Protein AF-A0A9E5JZH5-F1 (afdb_monomer_lite)

Secondary structure (DSSP, 8-state):
-HHHHHHHHHHHHHHGGGHHHHHHHHHHHHHHHHHHHHHHHHHHHHHHHHH-----------------SSHHHHHHHHHHHIIIIIHHHHHHHSPPTTSPPPHHHHH--

Foldseek 3Di:
DVVVVVVCVVVVVVCVVVVVVVVVVVVVVVVVVVVVVVVVVVVVVVVVQVPDPDDDDDPPPPDDDDPDPDPVVVVVVVVVCCCVPVVVVCPQQDDHPPDDQDPNNVVHD

pLDDT: mean 71.43, std 14.65, range [38.19, 95.56]

Sequence (109 aa):
MQELKKIWAFGLPYLRPYMFRFVAGVVLGIIFGMSNGIFVVSVDTLFSRLTQPNPPATASQASLPNQSVGLGSIKAQVSAWWESEVGPWGDTLLPRIGHPMTWLQGVGA

Radius of gyration: 21.04 Å; chains: 1; bounding box: 36×29×60 Å

Structure (mmCIF, N/CA/C/O backbone):
data_AF-A0A9E5JZH5-F1
#
_entry.id   AF-A0A9E5JZH5-F1
#
loop_
_atom_site.group_PDB
_atom_site.id
_atom_site.type_symbol
_atom_site.label_atom_id
_atom_site.label_alt_id
_atom_site.label_comp_id
_atom_site.label_asym_id
_atom_site.label_entity_id
_atom_site.label_seq_id
_atom_site.pdbx_PDB_ins_code
_atom_site.Cartn_x
_atom_site.Cartn_y
_atom_site.Cartn_z
_atom_site.occupancy
_atom_site.B_iso_or_equiv
_atom_site.auth_seq_id
_atom_site.auth_comp_id
_atom_site.auth_asym_id
_atom_site.auth_atom_id
_atom_site.pdbx_PDB_model_num
ATOM 1 N N . MET A 1 1 ? -0.529 -16.181 21.176 1.00 58.41 1 MET A N 1
ATOM 2 C CA . MET A 1 1 ? -1.692 -15.479 20.573 1.00 58.41 1 MET A CA 1
ATOM 3 C C . MET A 1 1 ? -2.642 -14.844 21.598 1.00 58.41 1 MET A C 1
ATOM 5 O O . MET A 1 1 ? -3.390 -13.955 21.214 1.00 58.41 1 MET A O 1
ATOM 9 N N . GLN A 1 2 ? -2.631 -15.241 22.881 1.00 71.31 2 GLN A N 1
ATOM 10 C CA . GLN A 1 2 ? -3.521 -14.646 23.893 1.00 71.31 2 GLN A CA 1
ATOM 11 C C . GLN A 1 2 ? -3.104 -13.228 24.324 1.00 71.31 2 GLN A C 1
ATOM 13 O O . GLN A 1 2 ? -3.975 -12.385 24.518 1.00 71.31 2 GLN A O 1
ATOM 18 N N . GLU A 1 3 ? -1.802 -12.923 24.348 1.00 73.81 3 GLU A N 1
ATOM 19 C CA . GLU A 1 3 ? -1.299 -11.598 24.751 1.00 73.81 3 GLU A CA 1
ATOM 20 C C . GLU A 1 3 ? -1.677 -10.474 23.774 1.00 73.81 3 GLU A C 1
ATOM 22 O O . GLU A 1 3 ? -2.182 -9.436 24.195 1.00 73.81 3 GLU A O 1
ATOM 27 N N . LEU A 1 4 ? -1.557 -10.699 22.457 1.00 76.06 4 LEU A N 1
ATOM 28 C CA . LEU A 1 4 ? -2.049 -9.745 21.447 1.00 76.06 4 LEU A CA 1
ATOM 29 C C . LEU A 1 4 ? -3.554 -9.513 21.575 1.00 76.06 4 LEU A C 1
ATOM 31 O O . LEU A 1 4 ? -4.023 -8.383 21.475 1.00 76.06 4 LEU A O 1
ATOM 35 N N . LYS A 1 5 ? -4.313 -10.574 21.851 1.00 76.00 5 LYS A N 1
ATOM 36 C CA . LYS A 1 5 ? -5.760 -10.485 22.049 1.00 76.00 5 LYS A CA 1
ATOM 37 C C . LYS A 1 5 ? -6.107 -9.648 23.284 1.00 76.00 5 LYS A C 1
ATOM 39 O O . LYS A 1 5 ? -7.091 -8.922 23.254 1.00 76.00 5 LYS A O 1
ATOM 44 N N . LYS A 1 6 ? -5.274 -9.700 24.326 1.00 75.19 6 LYS A N 1
ATOM 45 C CA . LYS A 1 6 ? -5.383 -8.895 25.552 1.00 75.19 6 LYS A CA 1
ATOM 46 C C . LYS A 1 6 ? -5.114 -7.410 25.289 1.00 75.19 6 LYS A C 1
ATOM 48 O O . LYS A 1 6 ? -5.873 -6.563 25.746 1.00 75.19 6 LYS A O 1
ATOM 53 N N . ILE A 1 7 ? -4.093 -7.108 24.486 1.00 78.00 7 ILE A N 1
ATOM 54 C CA . ILE A 1 7 ? -3.731 -5.739 24.079 1.00 78.00 7 ILE A CA 1
ATOM 55 C C . ILE A 1 7 ? -4.845 -5.119 23.222 1.00 78.00 7 ILE A C 1
ATOM 57 O O . ILE A 1 7 ? -5.274 -3.991 23.463 1.00 78.00 7 ILE A O 1
ATOM 61 N N . TRP A 1 8 ? -5.376 -5.881 22.265 1.00 77.00 8 TRP A N 1
ATOM 62 C CA . TRP A 1 8 ? -6.501 -5.444 21.440 1.00 77.00 8 TRP A CA 1
ATOM 63 C C . TRP A 1 8 ? -7.798 -5.327 22.242 1.00 77.00 8 TRP A C 1
ATOM 65 O O . TRP A 1 8 ? -8.512 -4.345 22.083 1.00 77.00 8 TRP A O 1
ATOM 75 N N . ALA A 1 9 ? -8.092 -6.259 23.150 1.00 78.06 9 ALA A N 1
ATOM 76 C CA . ALA A 1 9 ? -9.267 -6.175 24.021 1.00 78.06 9 ALA A CA 1
ATOM 77 C C . ALA A 1 9 ? -9.243 -4.942 24.940 1.00 78.06 9 ALA A C 1
ATOM 79 O O . ALA A 1 9 ? -10.303 -4.466 25.337 1.00 78.06 9 ALA A O 1
ATOM 80 N N . PHE A 1 10 ? -8.056 -4.408 25.240 1.00 76.81 10 PHE A N 1
ATOM 81 C CA . PHE A 1 10 ? -7.889 -3.179 26.011 1.00 76.81 10 PHE A CA 1
ATOM 82 C C . PHE A 1 10 ? -8.012 -1.914 25.145 1.00 76.81 10 PHE A C 1
ATOM 84 O O . PHE A 1 10 ? -8.738 -0.988 25.497 1.00 76.81 10 PHE A O 1
ATOM 91 N N . GLY A 1 11 ? -7.338 -1.866 23.990 1.00 76.75 11 GLY A N 1
ATOM 92 C CA . GLY A 1 11 ? -7.305 -0.668 23.137 1.00 76.75 11 GLY A CA 1
ATOM 93 C C . GLY A 1 11 ? -8.537 -0.476 22.244 1.00 76.75 11 GLY A C 1
ATOM 94 O O . GLY A 1 11 ? -8.967 0.651 22.002 1.00 76.75 11 GLY A O 1
ATOM 95 N N . LEU A 1 12 ? -9.141 -1.568 21.769 1.00 77.56 12 LEU A N 1
ATOM 96 C CA . LEU A 1 12 ? -10.269 -1.548 20.836 1.00 77.56 12 LEU A CA 1
ATOM 97 C C . LEU A 1 12 ? -11.553 -0.897 21.397 1.00 77.56 12 LEU A C 1
ATOM 99 O O . LEU A 1 12 ? -12.166 -0.123 20.660 1.00 77.56 12 LEU A O 1
ATOM 103 N N . PRO A 1 13 ? -11.980 -1.121 22.662 1.00 82.44 13 PRO A N 1
ATOM 104 C CA . PRO A 1 13 ? -13.140 -0.413 23.213 1.00 82.44 13 PRO A CA 1
ATOM 105 C C . PRO A 1 13 ? -12.908 1.099 23.352 1.00 82.44 13 PRO A C 1
ATOM 107 O O . PRO A 1 13 ? -13.854 1.863 23.176 1.00 82.44 13 PRO A O 1
ATOM 110 N N . TYR A 1 14 ? -11.665 1.537 23.587 1.00 78.25 14 TYR A N 1
ATOM 111 C CA . TYR A 1 14 ? -11.305 2.959 23.663 1.00 78.25 14 TYR A CA 1
ATOM 112 C C . TYR A 1 14 ? -11.245 3.628 22.280 1.00 78.25 14 TYR A C 1
ATOM 114 O O . TYR A 1 14 ? -11.612 4.792 22.126 1.00 78.25 14 TYR A O 1
ATOM 122 N N . LEU A 1 15 ? -10.842 2.883 21.244 1.00 75.75 15 LEU A N 1
ATOM 123 C CA . LEU A 1 15 ? -10.837 3.367 19.860 1.00 75.75 15 LEU A CA 1
ATOM 124 C C . LEU A 1 15 ? -12.228 3.372 19.217 1.00 75.75 15 LEU A C 1
ATOM 126 O O . LEU A 1 15 ? -12.446 4.138 18.281 1.00 75.75 15 LEU A O 1
ATOM 130 N N . ARG A 1 16 ? -13.167 2.555 19.716 1.00 77.88 16 ARG A N 1
ATOM 131 C CA . ARG A 1 16 ? -14.511 2.334 19.157 1.00 77.88 16 ARG A CA 1
ATOM 132 C C . ARG A 1 16 ? -15.273 3.614 18.751 1.00 77.88 16 ARG A C 1
ATOM 134 O O . ARG A 1 16 ? -15.755 3.638 17.620 1.00 77.88 16 ARG A O 1
ATOM 141 N N . PRO A 1 17 ? -15.355 4.684 19.571 1.00 84.62 17 PRO A N 1
ATOM 142 C CA . PRO A 1 17 ? -16.028 5.926 19.166 1.00 84.62 17 PRO A CA 1
ATOM 143 C C . PRO A 1 17 ? -15.271 6.730 18.092 1.00 84.62 17 PRO A C 1
ATOM 145 O O . PRO A 1 17 ? -15.881 7.508 17.365 1.00 84.62 17 PRO A O 1
ATOM 148 N N . TYR A 1 18 ? -13.958 6.528 17.943 1.00 84.25 18 TYR A N 1
ATOM 149 C CA . TYR A 1 18 ? -13.102 7.242 16.987 1.00 84.25 18 TYR A CA 1
ATOM 150 C C . TYR A 1 18 ? -12.656 6.375 15.800 1.00 84.25 18 TYR A C 1
ATOM 152 O O . TYR A 1 18 ? -11.795 6.794 15.020 1.00 84.25 18 TYR A O 1
ATOM 160 N N . MET A 1 19 ? -13.258 5.192 15.615 1.00 84.00 19 MET A N 1
ATOM 161 C CA . MET A 1 19 ? -12.837 4.243 14.580 1.00 84.00 19 MET A CA 1
ATOM 162 C C . MET A 1 19 ? -12.913 4.821 13.178 1.00 84.00 19 MET A C 1
ATOM 164 O O . MET A 1 19 ? -12.027 4.558 12.376 1.00 84.00 19 MET A O 1
ATOM 168 N N . PHE A 1 20 ? -13.910 5.657 12.896 1.00 89.00 20 PHE A N 1
ATOM 169 C CA . PHE A 1 20 ? -14.026 6.296 11.591 1.00 89.00 20 PHE A CA 1
ATOM 170 C C . PHE A 1 20 ? -12.803 7.163 11.261 1.00 89.00 20 PHE A C 1
ATOM 172 O O . PHE A 1 20 ? -12.240 7.052 10.179 1.00 89.00 20 PHE A O 1
ATOM 179 N N . ARG A 1 21 ? -12.333 7.973 12.219 1.00 91.38 21 ARG A N 1
ATOM 180 C CA . ARG A 1 21 ? -11.155 8.843 12.044 1.00 91.38 21 ARG A CA 1
ATOM 181 C C . ARG A 1 21 ? -9.872 8.027 11.943 1.00 91.38 21 ARG A C 1
ATOM 183 O O . ARG A 1 21 ? -8.995 8.366 11.158 1.00 91.38 21 ARG A O 1
ATOM 190 N N . PHE A 1 22 ? -9.782 6.949 12.719 1.00 89.56 22 PHE A N 1
ATOM 191 C CA . PHE A 1 22 ? -8.656 6.024 12.664 1.00 89.56 22 PHE A CA 1
ATOM 192 C C . PHE A 1 22 ? -8.570 5.323 11.305 1.00 89.56 22 PHE A C 1
ATOM 194 O O . PHE A 1 22 ? -7.533 5.380 10.655 1.00 89.56 22 PHE A O 1
ATOM 201 N N . VAL A 1 23 ? -9.670 4.723 10.841 1.00 91.75 23 VAL A N 1
ATOM 202 C CA . VAL A 1 23 ? -9.735 4.051 9.537 1.00 91.75 23 VAL A CA 1
ATOM 203 C C . VAL A 1 23 ? -9.481 5.050 8.415 1.00 91.75 23 VAL A C 1
ATOM 205 O O . VAL A 1 23 ? -8.687 4.756 7.531 1.00 91.75 23 VAL A O 1
ATOM 208 N N . ALA A 1 24 ? -10.068 6.249 8.480 1.00 94.31 24 ALA A N 1
ATOM 209 C CA . ALA A 1 24 ? -9.798 7.304 7.510 1.00 94.31 24 ALA A CA 1
ATOM 210 C C . ALA A 1 24 ? -8.305 7.661 7.463 1.00 94.31 24 ALA A C 1
ATOM 212 O O . ALA A 1 24 ? -7.741 7.731 6.380 1.00 94.31 24 ALA A O 1
ATOM 213 N N . GLY A 1 25 ? -7.644 7.814 8.615 1.00 92.81 25 GLY A N 1
ATOM 214 C CA . GLY A 1 25 ? -6.205 8.076 8.684 1.00 92.81 25 GLY A CA 1
ATOM 215 C C . GLY A 1 25 ? -5.354 6.936 8.118 1.00 92.81 25 GLY A C 1
ATOM 216 O O . GLY A 1 25 ? -4.411 7.192 7.376 1.00 92.81 25 GLY A O 1
ATOM 217 N N . VAL A 1 26 ? -5.709 5.681 8.408 1.00 94.31 26 VAL A N 1
ATOM 218 C CA . VAL A 1 26 ? -5.030 4.501 7.846 1.00 94.31 26 VAL A CA 1
ATOM 219 C C . VAL A 1 26 ? -5.194 4.453 6.330 1.00 94.31 26 VAL A C 1
ATOM 221 O O . VAL A 1 26 ? -4.206 4.319 5.617 1.00 94.31 26 VAL A O 1
ATOM 224 N N . VAL A 1 27 ? -6.420 4.612 5.829 1.00 95.44 27 VAL A N 1
ATOM 225 C CA . VAL A 1 27 ? -6.708 4.635 4.389 1.00 95.44 27 VAL A CA 1
ATOM 226 C C . VAL A 1 27 ? -5.944 5.768 3.714 1.00 95.44 27 VAL A C 1
ATOM 228 O O . VAL A 1 27 ? -5.289 5.542 2.701 1.00 95.44 27 VAL A O 1
ATOM 231 N N . LEU A 1 28 ? -5.953 6.966 4.299 1.00 95.56 28 LEU A N 1
ATOM 232 C CA . LEU A 1 28 ? -5.233 8.113 3.756 1.00 95.56 28 LEU A CA 1
ATOM 233 C C . LEU A 1 28 ? -3.716 7.884 3.758 1.00 95.56 28 LEU A C 1
ATOM 235 O O . LEU A 1 28 ? -3.051 8.231 2.788 1.00 95.56 28 LEU A O 1
ATOM 239 N N . GLY A 1 29 ? -3.175 7.249 4.800 1.00 94.62 29 GLY A N 1
ATOM 240 C CA . GLY A 1 29 ? -1.767 6.860 4.872 1.00 94.62 29 GLY A CA 1
ATOM 241 C C . GLY A 1 29 ? -1.381 5.828 3.811 1.00 94.62 29 GLY A C 1
ATOM 242 O O . GLY A 1 29 ? -0.337 5.969 3.178 1.00 94.62 29 GLY A O 1
ATOM 243 N N . ILE A 1 30 ? -2.240 4.835 3.560 1.00 94.75 30 ILE A N 1
ATOM 244 C CA . ILE A 1 30 ? -2.047 3.851 2.486 1.00 94.75 30 ILE A CA 1
ATOM 245 C C . ILE A 1 30 ? -2.064 4.548 1.122 1.00 94.75 30 ILE A C 1
ATOM 247 O O . ILE A 1 30 ? -1.140 4.355 0.336 1.00 94.75 30 ILE A O 1
ATOM 251 N N . ILE A 1 31 ? -3.068 5.390 0.852 1.00 94.62 31 ILE A N 1
ATOM 252 C CA . ILE A 1 31 ? -3.180 6.143 -0.409 1.00 94.62 31 ILE A CA 1
ATOM 253 C C . ILE A 1 31 ? -1.952 7.037 -0.607 1.00 94.62 31 ILE A C 1
ATOM 255 O O . ILE A 1 31 ? -1.378 7.072 -1.694 1.00 94.62 31 ILE A O 1
ATOM 259 N N . PHE A 1 32 ? -1.514 7.726 0.446 1.00 93.44 32 PHE A N 1
ATOM 260 C CA . PHE A 1 32 ? -0.332 8.577 0.410 1.00 93.44 32 PHE A CA 1
ATOM 261 C C . PHE A 1 32 ? 0.940 7.776 0.108 1.00 93.44 32 PHE A C 1
ATOM 263 O O . PHE A 1 32 ? 1.709 8.151 -0.778 1.00 93.44 32 PHE A O 1
ATOM 270 N N . GLY A 1 33 ? 1.158 6.652 0.795 1.00 91.38 33 GLY A N 1
ATOM 271 C CA . GLY A 1 33 ? 2.299 5.774 0.532 1.00 91.38 33 GLY A CA 1
ATOM 272 C C . GLY A 1 33 ? 2.282 5.214 -0.892 1.00 91.38 33 GLY A C 1
ATOM 273 O O . GLY A 1 33 ? 3.305 5.232 -1.574 1.00 91.38 33 GLY A O 1
ATOM 274 N N . MET A 1 34 ? 1.110 4.795 -1.371 1.00 91.19 34 MET A N 1
ATOM 275 C CA . MET A 1 34 ? 0.924 4.280 -2.725 1.00 91.19 34 MET A CA 1
ATOM 276 C C . MET A 1 34 ? 1.212 5.347 -3.787 1.00 91.19 34 MET A C 1
ATOM 278 O O . MET A 1 34 ? 1.918 5.058 -4.745 1.00 91.19 34 MET A O 1
ATOM 282 N N . SER A 1 35 ? 0.748 6.584 -3.592 1.00 89.62 35 SER A N 1
ATOM 283 C CA . SER A 1 35 ? 1.037 7.710 -4.493 1.00 89.62 35 SER A CA 1
ATOM 284 C C . SER A 1 35 ? 2.542 7.970 -4.621 1.00 89.62 35 SER A C 1
ATOM 286 O O . SER A 1 35 ? 3.065 8.085 -5.729 1.00 89.62 35 SER A O 1
ATOM 288 N N . ASN A 1 36 ? 3.265 7.962 -3.496 1.00 89.19 36 ASN A N 1
ATOM 289 C CA . ASN A 1 36 ? 4.721 8.120 -3.505 1.00 89.19 36 ASN A CA 1
ATOM 290 C C . ASN A 1 36 ? 5.427 6.950 -4.212 1.00 89.19 36 ASN A C 1
ATOM 292 O O . ASN A 1 36 ? 6.363 7.173 -4.977 1.00 89.19 36 ASN A O 1
ATOM 296 N N . GLY A 1 37 ? 4.971 5.711 -4.000 1.00 86.06 37 GLY A N 1
ATOM 297 C CA . GLY A 1 37 ? 5.512 4.537 -4.691 1.00 86.06 37 GLY A CA 1
ATOM 298 C C . GLY A 1 37 ? 5.277 4.577 -6.204 1.00 86.06 37 GLY A C 1
ATOM 299 O O . GLY A 1 37 ? 6.213 4.372 -6.974 1.00 86.06 37 GLY A O 1
ATOM 300 N N . ILE A 1 38 ? 4.051 4.906 -6.627 1.00 85.69 38 ILE A N 1
ATOM 301 C CA . ILE A 1 38 ? 3.685 5.069 -8.042 1.00 85.69 38 ILE A CA 1
ATOM 302 C C . ILE A 1 38 ? 4.548 6.154 -8.685 1.00 85.69 38 ILE A C 1
ATOM 304 O O . ILE A 1 38 ? 5.058 5.945 -9.778 1.00 85.69 38 ILE A O 1
ATOM 308 N N . PHE A 1 39 ? 4.765 7.284 -8.011 1.00 86.06 39 PHE A N 1
ATOM 309 C CA . PHE A 1 39 ? 5.574 8.376 -8.551 1.00 86.06 39 PHE A CA 1
ATOM 310 C C . PHE A 1 39 ? 7.003 7.936 -8.894 1.00 86.06 39 PHE A C 1
ATOM 312 O O . PHE A 1 39 ? 7.476 8.199 -10.000 1.00 86.06 39 PHE A O 1
ATOM 319 N N . VAL A 1 40 ? 7.673 7.218 -7.985 1.00 84.38 40 VAL A N 1
ATOM 320 C CA . VAL A 1 40 ? 9.036 6.712 -8.220 1.00 84.38 40 VAL A CA 1
ATOM 321 C C . VAL A 1 40 ? 9.072 5.756 -9.419 1.00 84.38 40 VAL A C 1
ATOM 323 O O . VAL A 1 40 ? 9.938 5.898 -10.280 1.00 84.38 40 VAL A O 1
ATOM 326 N N . VAL A 1 41 ? 8.109 4.832 -9.518 1.00 80.44 41 VAL A N 1
ATOM 327 C CA . VAL A 1 41 ? 8.016 3.873 -10.637 1.00 80.44 41 VAL A CA 1
ATOM 328 C C . VAL A 1 41 ? 7.710 4.573 -11.963 1.00 80.44 41 VAL A C 1
ATOM 330 O O . VAL A 1 41 ? 8.288 4.224 -12.992 1.00 80.44 41 VAL A O 1
ATOM 333 N N . SER A 1 42 ? 6.837 5.579 -11.959 1.00 81.44 42 SER A N 1
ATOM 334 C CA . SER A 1 42 ? 6.498 6.356 -13.154 1.00 81.44 42 SER A CA 1
ATOM 335 C C . SER A 1 42 ? 7.703 7.116 -13.695 1.00 81.44 42 SER A C 1
ATOM 337 O O . SER A 1 42 ? 7.940 7.102 -14.900 1.00 81.44 42 SER A O 1
ATOM 339 N N . VAL A 1 43 ? 8.488 7.752 -12.821 1.00 83.50 43 VAL A N 1
ATOM 340 C CA . VAL A 1 43 ? 9.699 8.478 -13.228 1.00 83.50 43 VAL A CA 1
ATOM 341 C C . VAL A 1 43 ? 10.733 7.519 -13.823 1.00 83.50 43 VAL A C 1
ATOM 343 O O . VAL A 1 43 ? 11.255 7.795 -14.902 1.00 83.50 43 VAL A O 1
ATOM 346 N N . ASP A 1 44 ? 10.978 6.374 -13.180 1.00 78.75 44 ASP A N 1
ATOM 347 C CA . ASP A 1 44 ? 11.872 5.332 -13.706 1.00 78.75 44 ASP A CA 1
ATOM 348 C C . ASP A 1 44 ? 11.394 4.802 -15.068 1.00 78.75 44 ASP A C 1
ATOM 350 O O . ASP A 1 44 ? 12.170 4.714 -16.018 1.00 78.75 44 ASP A O 1
ATOM 354 N N . THR A 1 45 ? 10.087 4.560 -15.209 1.00 77.06 45 THR A N 1
ATOM 355 C CA . THR A 1 45 ? 9.470 4.120 -16.469 1.00 77.06 45 THR A CA 1
ATOM 356 C C . THR A 1 45 ? 9.646 5.159 -17.574 1.00 77.06 45 THR A C 1
ATOM 358 O O . THR A 1 45 ? 10.027 4.808 -18.688 1.00 77.06 45 THR A O 1
ATOM 361 N N . LEU A 1 46 ? 9.398 6.441 -17.290 1.00 78.25 46 LEU A N 1
ATOM 362 C CA . LEU A 1 46 ? 9.568 7.520 -18.265 1.00 78.25 46 LEU A CA 1
ATOM 363 C C . LEU A 1 46 ? 11.018 7.617 -18.732 1.00 78.25 46 LEU A C 1
ATOM 365 O O . LEU A 1 46 ? 11.266 7.661 -19.936 1.00 78.25 46 LEU A O 1
ATOM 369 N N . PHE A 1 47 ? 11.978 7.599 -17.806 1.00 78.44 47 PHE A N 1
ATOM 370 C CA . PHE A 1 47 ? 13.389 7.632 -18.175 1.00 78.44 47 PHE A CA 1
ATOM 371 C C . PHE A 1 47 ? 13.797 6.382 -18.950 1.00 78.44 47 PHE A C 1
ATOM 373 O O . PHE A 1 47 ? 14.358 6.523 -20.029 1.00 78.44 47 PHE A O 1
ATOM 380 N N . SER A 1 48 ? 13.436 5.182 -18.488 1.00 68.81 48 SER A N 1
ATOM 381 C CA . SER A 1 48 ? 13.711 3.923 -19.193 1.00 68.81 48 SER A CA 1
ATOM 382 C C . SER A 1 48 ? 13.176 3.929 -20.628 1.00 68.81 48 SER A C 1
ATOM 384 O O . SER A 1 48 ? 13.838 3.425 -21.534 1.00 68.81 48 SER A O 1
ATOM 386 N N . ARG A 1 49 ? 12.014 4.549 -20.863 1.00 66.88 49 ARG A N 1
ATOM 387 C CA . ARG A 1 49 ? 11.458 4.725 -22.209 1.00 66.88 49 ARG A CA 1
ATOM 388 C C . ARG A 1 49 ? 12.241 5.753 -23.032 1.00 66.88 49 ARG A C 1
ATOM 390 O O . ARG A 1 49 ? 12.457 5.511 -24.210 1.00 66.88 49 ARG A O 1
ATOM 397 N N . LEU A 1 50 ? 12.672 6.874 -22.450 1.00 68.94 50 LEU A N 1
ATOM 398 C CA . LEU A 1 50 ? 13.334 7.968 -23.178 1.00 68.94 50 LEU A CA 1
ATOM 399 C C . LEU A 1 50 ? 14.797 7.682 -23.561 1.00 68.94 50 LEU A C 1
ATOM 401 O O . LEU A 1 50 ? 15.253 8.189 -24.584 1.00 68.94 50 LEU A O 1
ATOM 405 N N . THR A 1 51 ? 15.546 6.903 -22.773 1.00 66.00 51 THR A N 1
ATOM 406 C CA . THR A 1 51 ? 16.989 6.675 -23.007 1.00 66.00 51 THR A CA 1
ATOM 407 C C . THR A 1 51 ? 17.342 5.426 -23.815 1.00 66.00 51 THR A C 1
ATOM 409 O O . THR A 1 51 ? 18.513 5.266 -24.156 1.00 66.00 51 THR A O 1
ATOM 412 N N . GLN A 1 52 ? 16.395 4.548 -24.163 1.00 56.41 52 GLN A N 1
ATOM 413 C CA . GLN A 1 52 ? 16.703 3.317 -24.906 1.00 56.41 52 GLN A CA 1
ATOM 414 C C . GLN A 1 52 ? 16.211 3.344 -26.366 1.00 56.41 52 GLN A C 1
ATOM 416 O O . GLN A 1 52 ? 15.013 3.198 -26.615 1.00 56.41 52 GLN A O 1
ATOM 421 N N . PRO A 1 53 ? 17.116 3.380 -27.364 1.00 53.97 53 PRO A N 1
ATOM 422 C CA . PRO A 1 53 ? 16.896 2.660 -28.609 1.00 53.97 53 PRO A CA 1
ATOM 423 C C . PRO A 1 53 ? 17.099 1.159 -28.312 1.00 53.97 53 PRO A C 1
ATOM 425 O O . PRO A 1 53 ? 18.204 0.743 -27.986 1.00 53.97 53 PRO A O 1
ATOM 428 N N . ASN A 1 54 ? 16.002 0.393 -28.335 1.00 47.25 54 ASN A N 1
ATOM 429 C CA . ASN A 1 54 ? 15.826 -1.060 -28.086 1.00 47.25 54 ASN A CA 1
ATOM 430 C C . ASN A 1 54 ? 17.081 -1.975 -28.234 1.00 47.25 54 ASN A C 1
ATOM 432 O O . ASN A 1 54 ? 17.851 -1.766 -29.174 1.00 47.25 54 ASN A O 1
ATOM 436 N N . PRO A 1 55 ? 17.243 -3.069 -27.440 1.00 49.22 55 PRO A N 1
ATOM 437 C CA . PRO A 1 55 ? 16.265 -4.175 -27.365 1.00 49.22 55 PRO A CA 1
ATOM 438 C C . PRO A 1 55 ? 16.105 -4.829 -25.960 1.00 49.22 55 PRO A C 1
ATOM 440 O O . PRO A 1 55 ? 16.631 -4.325 -24.972 1.00 49.22 55 PRO A O 1
ATOM 443 N N . PRO A 1 56 ? 15.448 -6.006 -25.890 1.00 52.19 56 PRO A N 1
ATOM 444 C CA . PRO A 1 56 ? 14.055 -6.232 -25.515 1.00 52.19 56 PRO A CA 1
ATOM 445 C C . PRO A 1 56 ? 13.831 -6.265 -23.991 1.00 52.19 56 PRO A C 1
ATOM 447 O O . PRO A 1 56 ? 14.771 -6.277 -23.201 1.00 52.19 56 PRO A O 1
ATOM 450 N N . ALA A 1 57 ? 12.551 -6.330 -23.604 1.00 52.66 57 ALA A N 1
ATOM 451 C CA . ALA A 1 57 ? 12.058 -6.561 -22.249 1.00 52.66 57 ALA A CA 1
ATOM 452 C C . ALA A 1 57 ? 12.971 -7.490 -21.432 1.00 52.66 57 ALA A C 1
ATOM 454 O O . ALA A 1 57 ? 12.868 -8.711 -21.499 1.00 52.66 57 ALA A O 1
ATOM 455 N N . THR A 1 58 ? 13.848 -6.891 -20.636 1.00 40.31 58 THR A N 1
ATOM 456 C CA . THR A 1 58 ? 14.492 -7.588 -19.539 1.00 40.31 58 THR A CA 1
ATOM 457 C C . THR A 1 58 ? 13.783 -7.053 -18.319 1.00 40.31 58 THR A C 1
ATOM 459 O O . THR A 1 58 ? 14.103 -5.982 -17.809 1.00 40.31 58 THR A O 1
ATOM 462 N N . ALA A 1 59 ? 12.752 -7.788 -17.896 1.00 46.09 59 ALA A N 1
ATOM 463 C CA . ALA A 1 59 ? 12.449 -7.885 -16.482 1.00 46.09 59 ALA A CA 1
ATOM 464 C C . ALA A 1 59 ? 13.806 -8.020 -15.793 1.00 46.09 59 ALA A C 1
ATOM 466 O O . ALA A 1 59 ? 14.500 -9.014 -16.018 1.00 46.09 59 ALA A O 1
ATOM 467 N N . SER A 1 60 ? 14.243 -6.978 -15.085 1.00 42.31 60 SER A N 1
ATOM 468 C CA . SER A 1 60 ? 15.483 -7.012 -14.322 1.00 42.31 60 SER A CA 1
ATOM 469 C C . SER A 1 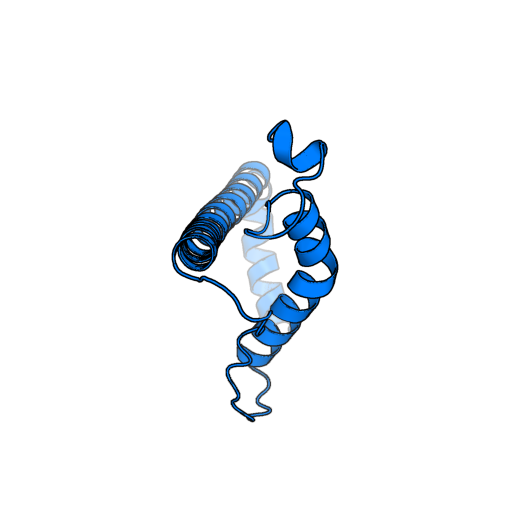60 ? 15.286 -8.026 -13.203 1.00 42.31 60 SER A C 1
ATOM 471 O O . SER A 1 60 ? 14.963 -7.692 -12.064 1.00 42.31 60 SER A O 1
ATOM 473 N N . GLN A 1 61 ? 15.463 -9.296 -13.567 1.00 44.44 61 GLN A N 1
ATOM 474 C CA . GLN A 1 61 ? 15.865 -10.377 -12.705 1.00 44.44 61 GLN A CA 1
ATOM 475 C C . GLN A 1 61 ? 17.187 -9.929 -12.096 1.00 44.44 61 GLN A C 1
ATOM 477 O O . GLN A 1 61 ? 18.270 -10.165 -12.624 1.00 44.44 61 GLN A O 1
ATOM 482 N N . ALA A 1 62 ? 17.090 -9.228 -10.972 1.00 38.19 62 ALA A N 1
ATOM 483 C CA . ALA A 1 62 ? 18.167 -9.198 -10.012 1.00 38.19 62 ALA A CA 1
ATOM 484 C C . ALA A 1 62 ? 18.247 -10.609 -9.420 1.00 38.19 62 ALA A C 1
ATOM 486 O O . ALA A 1 62 ? 17.570 -10.942 -8.447 1.00 38.19 62 ALA A O 1
ATOM 487 N N . SER A 1 63 ? 19.033 -11.452 -10.079 1.00 44.16 63 SER A N 1
ATOM 488 C CA . SER A 1 63 ? 19.459 -12.757 -9.603 1.00 44.16 63 SER A CA 1
ATOM 489 C C . SER A 1 63 ? 20.093 -12.606 -8.222 1.00 44.16 63 SER A C 1
ATOM 491 O O . SER A 1 63 ? 21.194 -12.079 -8.112 1.00 44.16 63 SER A O 1
ATOM 493 N N . LEU A 1 64 ? 19.431 -13.103 -7.179 1.00 43.16 64 LEU A N 1
ATOM 494 C CA . LEU A 1 64 ? 20.087 -13.615 -5.976 1.00 43.16 64 LEU A CA 1
ATOM 495 C C . LEU A 1 64 ? 19.303 -14.850 -5.512 1.00 43.16 64 LEU A C 1
ATOM 497 O O . LEU A 1 64 ? 18.143 -14.719 -5.113 1.00 43.16 64 LEU A O 1
ATOM 501 N N . PRO A 1 65 ? 19.902 -16.053 -5.552 1.00 52.88 65 PRO A N 1
ATOM 502 C CA . PRO A 1 65 ? 19.291 -17.226 -4.969 1.00 52.88 65 PRO A CA 1
ATOM 503 C C . PRO A 1 65 ? 19.519 -17.132 -3.465 1.00 52.88 65 PRO A C 1
ATOM 505 O O . PRO A 1 65 ? 20.591 -17.454 -2.962 1.00 52.88 65 PRO A O 1
ATOM 508 N N . ASN A 1 66 ? 18.521 -16.674 -2.724 1.00 40.84 66 ASN A N 1
ATOM 509 C CA . ASN A 1 66 ? 18.469 -17.023 -1.318 1.00 40.84 66 ASN A CA 1
ATOM 510 C C . ASN A 1 66 ? 17.021 -17.253 -0.921 1.00 40.84 66 ASN A C 1
ATOM 512 O O . ASN A 1 66 ? 16.250 -16.316 -0.719 1.00 40.84 66 ASN A O 1
ATOM 516 N N . GLN A 1 67 ? 16.662 -18.534 -0.861 1.00 52.31 67 GLN A N 1
ATOM 517 C CA . GLN A 1 67 ? 15.461 -18.996 -0.193 1.00 52.31 67 GLN A CA 1
ATOM 518 C C . GLN A 1 67 ? 15.567 -18.620 1.286 1.00 52.31 67 GLN A C 1
ATOM 520 O O . GLN A 1 67 ? 16.054 -19.390 2.108 1.00 52.31 67 GLN A O 1
ATOM 525 N N . SER A 1 68 ? 15.124 -17.419 1.630 1.00 48.12 68 SER A N 1
ATOM 526 C CA . SER A 1 68 ? 14.859 -17.048 3.008 1.00 48.12 68 SER A CA 1
ATOM 527 C C . SER A 1 68 ? 13.452 -16.479 3.083 1.00 48.12 68 SER A C 1
ATOM 529 O O . SER A 1 68 ? 13.064 -15.568 2.351 1.00 48.12 68 SER A O 1
ATOM 531 N N . VAL A 1 69 ? 12.649 -17.093 3.947 1.00 58.06 69 VAL A N 1
ATOM 532 C CA . VAL A 1 69 ? 11.316 -16.628 4.321 1.00 58.06 69 VAL A CA 1
ATOM 533 C C . VAL A 1 69 ? 11.486 -15.224 4.912 1.00 58.06 69 VAL A C 1
ATOM 535 O O . VAL A 1 69 ? 11.911 -15.058 6.049 1.00 58.06 69 VAL A O 1
ATOM 538 N N . GLY A 1 70 ? 11.265 -14.207 4.085 1.00 66.88 70 GLY A N 1
ATOM 539 C CA . GLY A 1 70 ? 11.620 -12.816 4.356 1.00 66.88 70 GLY A CA 1
ATOM 540 C C . GLY A 1 70 ? 11.342 -11.937 3.136 1.00 66.88 70 GLY A C 1
ATOM 541 O O . GLY A 1 70 ? 10.978 -12.453 2.079 1.00 66.88 70 GLY A O 1
ATOM 542 N N . LEU A 1 71 ? 11.489 -10.616 3.282 1.00 67.75 71 LEU A N 1
ATOM 543 C CA . LEU A 1 71 ? 11.058 -9.549 2.352 1.00 67.75 71 LEU A CA 1
ATOM 544 C C . LEU A 1 71 ? 11.291 -9.808 0.844 1.00 67.75 71 LEU A C 1
ATOM 546 O O . LEU A 1 71 ? 10.526 -9.310 0.021 1.00 67.75 71 LEU A O 1
ATOM 550 N N . GLY A 1 72 ? 12.290 -10.612 0.463 1.00 73.25 72 GLY A N 1
ATOM 551 C CA . GLY A 1 72 ? 12.514 -11.037 -0.926 1.00 73.25 72 GLY A CA 1
ATOM 5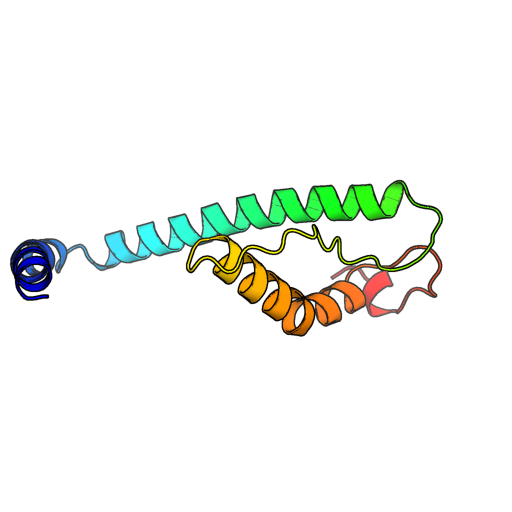52 C C . GLY A 1 72 ? 11.377 -11.881 -1.521 1.00 73.25 72 GLY A C 1
ATOM 553 O O . GLY A 1 72 ? 11.007 -11.678 -2.673 1.00 73.25 72 GLY A O 1
ATOM 554 N N . SER A 1 73 ? 10.759 -12.763 -0.731 1.00 73.25 73 SER A N 1
ATOM 555 C CA . SER A 1 73 ? 9.593 -13.561 -1.152 1.00 73.25 73 SER A CA 1
ATOM 556 C C . SER A 1 73 ? 8.346 -12.703 -1.404 1.00 73.25 73 SER A C 1
ATOM 558 O O . SER A 1 73 ? 7.584 -12.981 -2.326 1.00 73.25 73 SER A O 1
ATOM 560 N N . ILE A 1 74 ? 8.178 -11.622 -0.634 1.00 77.25 74 ILE A N 1
ATOM 561 C CA . ILE A 1 74 ? 7.112 -10.631 -0.832 1.00 77.25 74 ILE A CA 1
ATOM 562 C C . ILE A 1 74 ? 7.394 -9.835 -2.104 1.00 77.25 74 ILE A C 1
ATOM 564 O O . ILE A 1 74 ? 6.502 -9.669 -2.927 1.00 77.25 74 ILE A O 1
ATOM 568 N N . LYS A 1 75 ? 8.645 -9.404 -2.314 1.00 75.81 75 LYS A N 1
ATOM 569 C CA . LYS A 1 75 ? 9.042 -8.709 -3.544 1.00 75.81 75 LYS A CA 1
ATOM 570 C C . LYS A 1 75 ? 8.767 -9.562 -4.787 1.00 75.81 75 LYS A C 1
ATOM 572 O O . LYS A 1 75 ? 8.209 -9.039 -5.742 1.00 75.81 75 LYS A O 1
ATOM 577 N N . ALA A 1 76 ? 9.098 -10.854 -4.746 1.00 78.25 76 ALA A N 1
ATOM 578 C CA . ALA A 1 76 ? 8.853 -11.790 -5.844 1.00 78.25 76 ALA A CA 1
ATOM 579 C C . ALA A 1 76 ? 7.353 -12.007 -6.122 1.00 78.25 76 ALA A C 1
ATOM 581 O O . ALA A 1 76 ? 6.940 -12.070 -7.277 1.00 78.25 76 ALA A O 1
ATOM 582 N N . GLN A 1 77 ? 6.523 -12.083 -5.076 1.00 79.44 77 GLN A N 1
ATOM 583 C CA . GLN A 1 77 ? 5.066 -12.172 -5.230 1.00 79.44 77 GLN A CA 1
ATOM 584 C C . GLN A 1 77 ? 4.474 -10.885 -5.810 1.00 79.44 77 GLN A C 1
ATOM 586 O O . GLN A 1 77 ? 3.633 -10.943 -6.701 1.00 79.44 77 GLN A O 1
ATOM 591 N N . VAL A 1 78 ? 4.939 -9.725 -5.339 1.00 79.44 78 VAL A N 1
ATOM 592 C CA . VAL A 1 78 ? 4.487 -8.421 -5.837 1.00 79.44 78 VAL A CA 1
ATOM 593 C C . VAL A 1 78 ? 4.897 -8.221 -7.295 1.00 79.44 78 VAL A C 1
ATOM 595 O O . VAL A 1 78 ? 4.078 -7.759 -8.080 1.00 79.44 78 VAL A O 1
ATOM 598 N N . SER A 1 79 ? 6.118 -8.601 -7.687 1.00 74.38 79 SER A N 1
ATOM 599 C CA . SER A 1 79 ? 6.539 -8.522 -9.091 1.00 74.38 79 SER A CA 1
ATOM 600 C C . SER A 1 79 ? 5.745 -9.473 -9.986 1.00 74.38 79 SER A C 1
ATOM 602 O O . SER A 1 79 ? 5.336 -9.072 -11.068 1.00 74.38 79 SER A O 1
ATOM 604 N N . ALA A 1 80 ? 5.460 -10.695 -9.524 1.00 77.19 80 ALA A N 1
ATOM 605 C CA . ALA A 1 80 ? 4.647 -11.645 -10.283 1.00 77.19 80 ALA A CA 1
ATOM 606 C C . ALA A 1 80 ? 3.205 -11.143 -10.481 1.00 77.19 80 ALA A C 1
ATOM 608 O O . ALA A 1 80 ? 2.670 -11.223 -11.583 1.00 77.19 80 ALA A O 1
ATOM 609 N N . TRP A 1 81 ? 2.598 -10.572 -9.434 1.00 78.94 81 TRP A N 1
ATOM 610 C CA . TRP A 1 81 ? 1.282 -9.932 -9.521 1.00 78.94 81 TRP A CA 1
ATOM 611 C C . TRP A 1 81 ? 1.291 -8.704 -10.445 1.00 78.94 81 TRP A C 1
ATOM 613 O O . TRP A 1 81 ? 0.357 -8.488 -11.214 1.00 78.94 81 TRP A O 1
ATOM 623 N N . TRP A 1 82 ? 2.363 -7.909 -10.410 1.00 74.06 82 TRP A N 1
ATOM 624 C CA . TRP A 1 82 ? 2.517 -6.748 -11.284 1.00 74.06 82 TRP A CA 1
ATOM 625 C C . TRP A 1 82 ? 2.558 -7.145 -12.762 1.00 74.06 82 TRP A C 1
ATOM 627 O O . TRP A 1 82 ? 1.872 -6.540 -13.584 1.00 74.06 82 TRP A O 1
ATOM 637 N N . GLU A 1 83 ? 3.329 -8.177 -13.102 1.00 73.38 83 GLU A N 1
ATOM 638 C CA . GLU A 1 83 ? 3.444 -8.675 -14.475 1.00 73.38 83 GLU A CA 1
ATOM 639 C C . GLU A 1 83 ? 2.132 -9.275 -14.995 1.00 73.38 83 GLU A C 1
ATOM 641 O O . GLU A 1 83 ? 1.815 -9.087 -16.169 1.00 73.38 83 GLU A O 1
ATOM 646 N N . SER A 1 84 ? 1.347 -9.948 -14.145 1.00 72.00 84 SER A N 1
ATOM 647 C CA . SER A 1 84 ? 0.076 -10.556 -14.556 1.00 72.00 84 SER A CA 1
ATOM 648 C C . SER A 1 84 ? -1.063 -9.548 -14.700 1.00 72.00 84 SER A C 1
ATOM 650 O O . SER A 1 84 ? -1.851 -9.649 -15.636 1.00 72.00 84 SER A O 1
ATOM 652 N N . GLU A 1 85 ? -1.161 -8.589 -13.776 1.00 72.69 85 GLU A N 1
ATOM 653 C CA . GLU A 1 85 ? -2.347 -7.738 -13.651 1.00 72.69 85 GLU A CA 1
ATOM 654 C C . GLU A 1 85 ? -2.125 -6.337 -14.224 1.00 72.69 85 GLU A C 1
ATOM 656 O O . GLU A 1 85 ? -3.000 -5.785 -14.883 1.00 72.69 85 GLU A O 1
ATOM 661 N N . VAL A 1 86 ? -0.947 -5.749 -13.999 1.00 67.88 86 VAL A N 1
ATOM 662 C CA . VAL A 1 86 ? -0.683 -4.333 -14.304 1.00 67.88 86 VAL A CA 1
ATOM 663 C C . VAL A 1 86 ? 0.108 -4.169 -15.599 1.00 67.88 86 VAL A C 1
ATOM 665 O O . VAL A 1 86 ? -0.139 -3.224 -16.344 1.00 67.88 86 VAL A O 1
ATOM 668 N N . GLY A 1 87 ? 1.011 -5.101 -15.918 1.00 66.69 87 GLY A N 1
ATOM 669 C CA . GLY A 1 87 ? 1.800 -5.104 -17.155 1.00 66.69 87 GLY A CA 1
ATOM 670 C C . GLY A 1 87 ? 0.957 -4.961 -18.434 1.00 66.69 87 GLY A C 1
ATOM 671 O O . GLY A 1 87 ? 1.217 -4.045 -19.217 1.00 66.69 87 GLY A O 1
ATOM 672 N N . PRO A 1 88 ? -0.099 -5.776 -18.632 1.00 67.69 88 PRO A N 1
ATOM 673 C CA . PRO A 1 88 ? -0.947 -5.709 -19.827 1.00 67.69 88 PRO A CA 1
ATOM 674 C C . PRO A 1 88 ? -1.736 -4.396 -19.954 1.00 67.69 88 PRO A C 1
ATOM 676 O O . PRO A 1 88 ? -1.918 -3.869 -21.055 1.00 67.69 88 PRO A O 1
ATOM 679 N N . TRP A 1 89 ? -2.182 -3.835 -18.827 1.00 65.38 89 TRP A N 1
ATOM 680 C CA . TRP A 1 89 ? -2.877 -2.544 -18.786 1.00 65.38 89 TRP A CA 1
ATOM 681 C C . TRP A 1 89 ? -1.914 -1.386 -19.045 1.00 65.38 89 TRP A C 1
ATOM 683 O O . TRP A 1 89 ? -2.218 -0.486 -19.827 1.00 65.38 89 T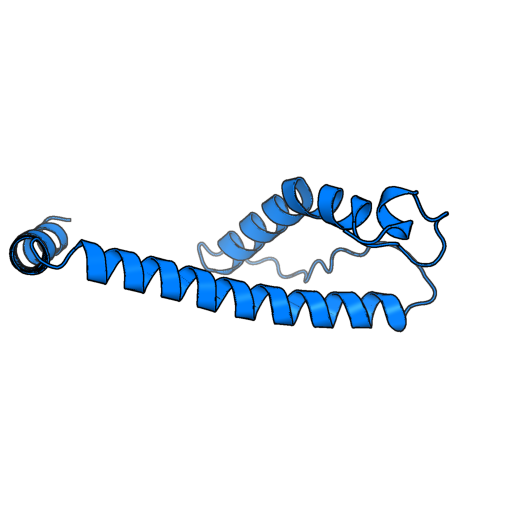RP A O 1
ATOM 693 N N . GLY A 1 90 ? -0.723 -1.450 -18.450 1.00 67.44 90 GLY A N 1
ATOM 694 C CA . GLY A 1 90 ? 0.359 -0.501 -18.673 1.00 67.44 90 GLY A CA 1
ATOM 695 C C . GLY A 1 90 ? 0.793 -0.465 -20.134 1.00 67.44 90 GLY A C 1
ATOM 696 O O . GLY A 1 90 ? 0.953 0.617 -20.678 1.00 67.44 90 GLY A O 1
ATOM 697 N N . ASP A 1 91 ? 0.899 -1.611 -20.806 1.00 66.12 91 ASP A N 1
ATOM 698 C CA . ASP A 1 91 ? 1.244 -1.674 -22.232 1.00 66.12 91 ASP A CA 1
ATOM 699 C C . ASP A 1 91 ? 0.124 -1.186 -23.159 1.00 66.12 91 ASP A C 1
ATOM 701 O O . ASP A 1 91 ? 0.392 -0.679 -24.249 1.00 66.12 91 ASP A O 1
ATOM 705 N N . THR A 1 92 ? -1.132 -1.288 -22.722 1.00 66.75 92 THR A N 1
ATOM 706 C CA . THR A 1 92 ? -2.279 -0.727 -23.450 1.00 66.75 92 THR A CA 1
ATOM 707 C C . THR A 1 92 ? -2.313 0.800 -23.345 1.00 66.75 92 THR A C 1
ATOM 709 O O . THR A 1 92 ? -2.666 1.467 -24.313 1.00 66.75 92 THR A O 1
ATOM 712 N N . LEU A 1 93 ? -1.905 1.360 -22.202 1.00 68.50 93 LEU A N 1
ATOM 713 C CA . LEU A 1 93 ? -1.970 2.797 -21.918 1.00 68.50 93 LEU A CA 1
ATOM 714 C C . LEU A 1 93 ? -0.683 3.559 -22.274 1.00 68.50 93 LEU A C 1
ATOM 716 O O . LEU A 1 93 ? -0.753 4.696 -22.729 1.00 68.50 93 LEU A O 1
ATOM 720 N N . LEU A 1 94 ? 0.493 2.952 -22.093 1.00 67.06 94 LEU A N 1
ATOM 721 C CA . LEU A 1 94 ? 1.793 3.598 -22.281 1.00 67.06 94 LEU A CA 1
ATOM 722 C C . LEU A 1 94 ? 2.388 3.214 -23.644 1.00 67.06 94 LEU A C 1
ATOM 724 O O . LEU A 1 94 ? 2.844 2.077 -23.814 1.00 67.06 94 LEU A O 1
ATOM 728 N N . PRO A 1 95 ? 2.445 4.144 -24.614 1.00 64.62 95 PRO A N 1
ATOM 729 C CA . PRO A 1 95 ? 3.025 3.861 -25.918 1.00 64.62 95 PRO A CA 1
ATOM 730 C C . PRO A 1 95 ? 4.501 3.465 -25.792 1.00 64.62 95 PRO A C 1
ATOM 732 O O . PRO A 1 95 ? 5.307 4.131 -25.138 1.00 64.62 95 PRO A O 1
ATOM 735 N N . ARG A 1 96 ? 4.864 2.356 -26.444 1.00 64.44 96 ARG A N 1
ATOM 736 C CA . ARG A 1 96 ? 6.253 1.904 -26.569 1.00 64.44 96 ARG A CA 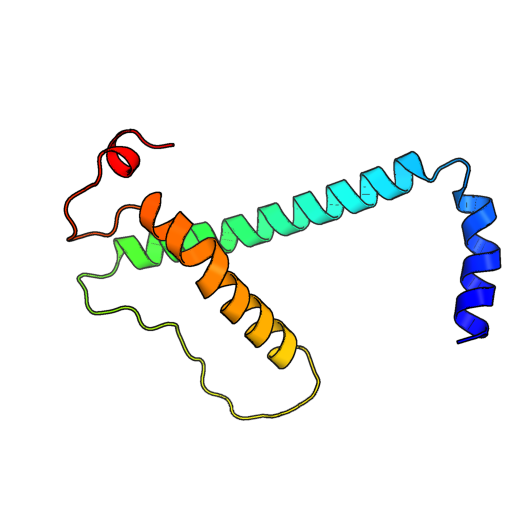1
ATOM 737 C C . ARG A 1 96 ? 6.876 2.522 -27.818 1.00 64.44 96 ARG A C 1
ATOM 739 O O . ARG A 1 96 ? 6.320 2.419 -28.910 1.00 64.44 96 ARG A O 1
ATOM 746 N N . ILE A 1 97 ? 8.052 3.130 -27.667 1.00 57.50 97 ILE A N 1
ATOM 747 C CA . ILE A 1 97 ? 8.820 3.664 -28.798 1.00 57.50 97 ILE A CA 1
ATOM 748 C C . ILE A 1 97 ? 9.129 2.523 -29.779 1.00 57.50 97 ILE A C 1
ATOM 750 O O . ILE A 1 97 ? 9.664 1.485 -29.392 1.00 57.50 97 ILE A O 1
ATOM 754 N N . GLY A 1 98 ? 8.759 2.710 -31.049 1.00 57.66 98 GLY A N 1
ATOM 755 C CA . GLY A 1 98 ? 8.972 1.729 -32.120 1.00 57.66 98 GLY A CA 1
ATOM 756 C C . GLY A 1 98 ? 7.824 0.738 -32.364 1.00 57.66 98 GLY A C 1
ATOM 757 O O . GLY A 1 98 ? 7.992 -0.169 -33.174 1.00 57.66 98 GLY A O 1
ATOM 758 N N . HIS A 1 99 ? 6.669 0.878 -31.704 1.00 57.81 99 HIS A N 1
ATOM 759 C CA . HIS A 1 99 ? 5.428 0.180 -32.076 1.00 57.81 99 HIS A CA 1
ATOM 760 C C . HIS A 1 99 ? 4.394 1.161 -32.649 1.00 57.81 99 HIS A C 1
ATOM 762 O O . HIS A 1 99 ? 4.383 2.326 -32.244 1.00 57.81 99 HIS A O 1
ATOM 768 N N . PRO A 1 100 ? 3.534 0.730 -33.597 1.00 59.56 100 PRO A N 1
AT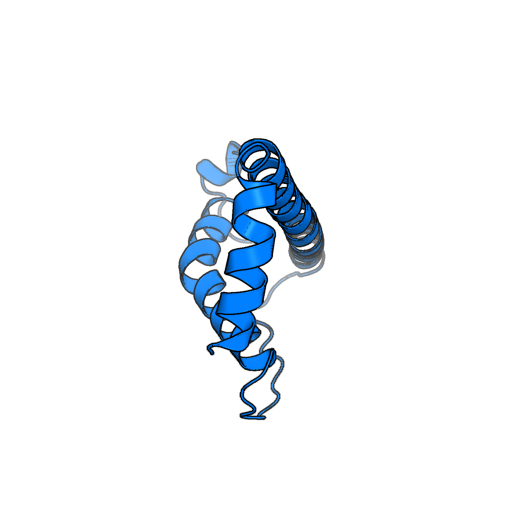OM 769 C CA . PRO A 1 100 ? 2.469 1.582 -34.114 1.00 59.56 100 PRO A CA 1
ATOM 770 C C . PRO A 1 100 ? 1.532 1.974 -32.967 1.00 59.56 100 PRO A C 1
ATOM 772 O O . PRO A 1 100 ? 1.030 1.117 -32.240 1.00 59.56 100 PRO A O 1
ATOM 775 N N . MET A 1 101 ? 1.335 3.281 -32.797 1.00 57.56 101 MET A N 1
ATOM 776 C CA . MET A 1 101 ? 0.532 3.845 -31.718 1.00 57.56 101 MET A CA 1
ATOM 777 C C . MET A 1 101 ? -0.917 3.385 -31.872 1.00 57.56 101 MET A C 1
ATOM 779 O O . MET A 1 101 ? -1.539 3.604 -32.914 1.00 57.56 101 MET A O 1
ATOM 783 N N . THR A 1 102 ? -1.459 2.722 -30.852 1.00 70.75 102 THR A N 1
ATOM 784 C CA . THR A 1 102 ? -2.881 2.366 -30.858 1.00 70.75 102 THR A CA 1
ATOM 785 C C . THR A 1 102 ? -3.720 3.606 -30.553 1.00 70.75 102 THR A C 1
ATOM 787 O O . THR A 1 102 ? -3.268 4.535 -29.886 1.00 70.75 102 THR A O 1
ATOM 790 N N . TRP A 1 103 ? -4.964 3.640 -31.035 1.00 63.47 103 TRP A N 1
ATOM 791 C CA . TRP A 1 103 ? -5.849 4.799 -30.862 1.00 63.47 103 TRP A CA 1
ATOM 792 C C . TRP A 1 103 ? -6.074 5.166 -29.383 1.00 63.47 103 TRP A C 1
ATOM 794 O O . TRP A 1 103 ? -6.156 6.343 -29.049 1.00 63.47 103 TRP A O 1
ATOM 804 N N . LEU A 1 104 ? -6.069 4.175 -28.480 1.00 66.94 104 LEU A N 1
ATOM 805 C CA . LEU A 1 104 ? -6.133 4.402 -27.029 1.00 66.94 104 LEU A CA 1
ATOM 806 C C . LEU A 1 104 ? -4.899 5.131 -26.473 1.00 66.94 104 LEU A C 1
ATOM 808 O O . LEU A 1 104 ? -5.036 5.960 -25.580 1.00 66.94 104 LEU A O 1
ATOM 812 N N . GLN A 1 105 ? -3.713 4.872 -27.022 1.00 66.12 105 GLN A N 1
ATOM 813 C CA . GLN A 1 105 ? -2.478 5.558 -26.628 1.00 66.12 105 GLN A CA 1
ATOM 814 C C . GLN A 1 105 ? -2.396 6.974 -27.215 1.00 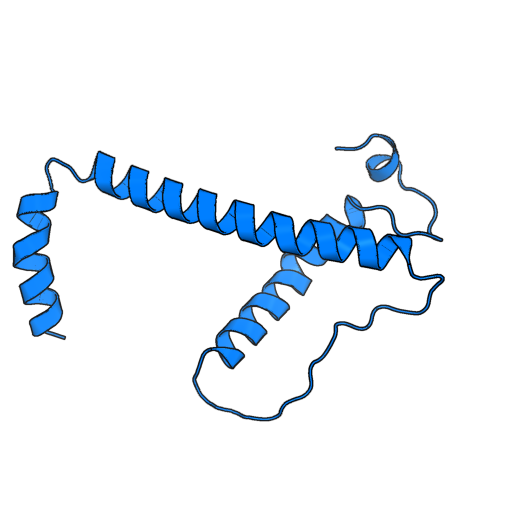66.12 105 GLN A C 1
ATOM 816 O O . GLN A 1 105 ? -1.755 7.842 -26.632 1.00 66.12 105 GLN A O 1
ATOM 821 N N . GLY A 1 106 ? -3.037 7.215 -28.365 1.00 61.62 106 GLY A N 1
ATOM 822 C CA . GLY A 1 106 ? -3.034 8.510 -29.054 1.00 61.62 106 GLY A CA 1
ATOM 823 C C . GLY A 1 106 ? -3.975 9.556 -28.450 1.00 61.62 106 GLY A C 1
ATOM 824 O O . GLY A 1 106 ? -3.697 10.747 -28.550 1.00 61.62 106 GLY A O 1
ATOM 825 N N . VAL A 1 107 ? -5.070 9.131 -27.812 1.00 70.88 107 VAL A N 1
ATOM 826 C CA . VAL A 1 107 ? -6.018 10.050 -27.155 1.00 70.88 107 VAL A CA 1
ATOM 827 C C . VAL A 1 107 ? -5.514 10.499 -25.782 1.00 70.88 107 VAL A C 1
ATOM 829 O O . VAL A 1 107 ? -5.897 11.576 -25.338 1.00 70.88 107 VAL A O 1
ATOM 832 N N . GLY A 1 108 ? -4.620 9.724 -25.155 1.00 53.31 108 GLY A N 1
ATOM 833 C CA . GLY A 1 108 ? -4.155 9.975 -23.794 1.00 53.31 108 GLY A CA 1
ATOM 834 C C . GLY A 1 108 ? -5.318 9.862 -22.811 1.00 53.31 108 GLY A C 1
ATOM 835 O O . GLY A 1 108 ? -6.048 10.825 -22.592 1.00 53.31 108 GLY A O 1
ATOM 836 N N . ALA A 1 109 ? -5.517 8.670 -22.251 1.00 47.72 109 ALA A N 1
ATOM 837 C CA . ALA A 1 109 ? -6.317 8.548 -21.035 1.00 47.72 109 ALA A CA 1
ATOM 838 C C . ALA A 1 109 ? -5.575 9.192 -19.854 1.00 47.72 109 ALA A C 1
ATOM 840 O O . ALA A 1 109 ? -4.335 9.014 -19.782 1.00 47.72 109 ALA A O 1
#